Protein AF-A0A3D5R2D4-F1 (afdb_monomer_lite)

Foldseek 3Di:
DLVVVLVVLVVVLVVLVVVLVVVVVVCVVVVNDPVVCVVPPSNVVSVVSNVVSVVVNVVSVVVVVVVVVD

Radius of gyration: 16.05 Å; chains: 1; bounding box: 32×14×48 Å

Sequence (70 aa):
MASKSRDVRIEQRRILEKKLELRLQKLEKLGVTKEKIKSDPLVKNLKSQIRETNTRIAAIDKNTLKIEEL

pLDDT: mean 92.07, std 8.76, range [58.59, 98.25]

Structure (mmCIF, N/CA/C/O backbone):
data_AF-A0A3D5R2D4-F1
#
_entry.id   AF-A0A3D5R2D4-F1
#
loop_
_atom_site.group_PDB
_atom_site.id
_atom_site.type_symbol
_atom_site.label_atom_id
_atom_site.label_alt_id
_atom_site.label_comp_id
_atom_site.label_asym_id
_atom_site.label_entity_id
_atom_site.label_seq_id
_atom_site.pdbx_PDB_ins_code
_atom_site.Cartn_x
_atom_site.Cartn_y
_atom_site.Cartn_z
_atom_site.occupancy
_atom_site.B_iso_or_equiv
_atom_site.auth_seq_id
_atom_site.auth_comp_id
_atom_site.auth_asym_id
_atom_site.auth_atom_id
_atom_site.pdbx_PDB_model_num
ATOM 1 N N . MET A 1 1 ? 17.891 6.797 -16.300 1.00 58.59 1 MET A N 1
ATOM 2 C CA . MET A 1 1 ? 18.133 5.342 -16.174 1.00 58.59 1 MET A CA 1
ATOM 3 C C . MET A 1 1 ? 16.984 4.711 -15.405 1.00 58.59 1 MET A C 1
ATOM 5 O O . MET A 1 1 ? 16.662 5.208 -14.329 1.00 58.59 1 MET A O 1
ATOM 9 N N . ALA A 1 2 ? 16.363 3.661 -15.945 1.00 60.94 2 ALA A N 1
ATOM 10 C CA . ALA A 1 2 ? 15.219 2.978 -15.332 1.00 60.94 2 ALA A CA 1
ATOM 11 C C . ALA A 1 2 ? 15.520 2.443 -13.914 1.00 60.94 2 ALA A C 1
ATOM 13 O O . ALA A 1 2 ? 14.673 2.568 -13.034 1.00 60.94 2 ALA A O 1
ATOM 14 N N . SER A 1 3 ? 16.755 1.983 -13.662 1.00 64.25 3 SER A N 1
ATOM 15 C CA . SER A 1 3 ? 17.227 1.525 -12.342 1.00 64.25 3 SER A CA 1
ATOM 16 C C . SER A 1 3 ? 17.022 2.571 -11.229 1.00 64.25 3 SER A C 1
ATOM 18 O O . SER A 1 3 ? 16.369 2.271 -10.235 1.00 64.25 3 SER A O 1
ATOM 20 N N . LYS A 1 4 ? 17.414 3.840 -11.436 1.00 73.25 4 LYS A N 1
ATOM 21 C CA . LYS A 1 4 ? 17.188 4.903 -10.431 1.00 73.25 4 LYS A CA 1
ATOM 22 C C . LYS A 1 4 ? 15.701 5.150 -10.146 1.00 73.25 4 LYS A C 1
ATOM 24 O O . LYS A 1 4 ? 15.336 5.482 -9.025 1.00 73.25 4 LYS A O 1
ATOM 29 N N . SER A 1 5 ? 14.832 5.005 -11.150 1.00 83.06 5 SER A N 1
ATOM 30 C CA . SER A 1 5 ? 13.382 5.153 -10.961 1.00 83.06 5 SER A CA 1
ATOM 31 C C . SER A 1 5 ? 12.800 3.982 -10.168 1.00 83.06 5 SER A C 1
ATOM 33 O O . SER A 1 5 ? 11.962 4.192 -9.292 1.00 83.06 5 SER A O 1
ATOM 35 N N . ARG A 1 6 ? 13.283 2.764 -10.431 1.00 89.62 6 ARG A N 1
ATOM 36 C CA . ARG A 1 6 ? 12.894 1.544 -9.723 1.00 89.62 6 ARG A CA 1
ATOM 37 C C . ARG A 1 6 ? 13.226 1.615 -8.235 1.00 89.62 6 ARG A C 1
ATOM 39 O O . ARG A 1 6 ? 12.340 1.391 -7.413 1.00 89.62 6 ARG A O 1
ATOM 46 N N . ASP A 1 7 ? 14.458 1.980 -7.895 1.00 91.75 7 ASP A N 1
ATOM 47 C CA . ASP A 1 7 ? 14.921 2.020 -6.503 1.00 91.75 7 ASP A CA 1
ATOM 48 C C . ASP A 1 7 ? 14.107 3.023 -5.675 1.00 91.75 7 ASP A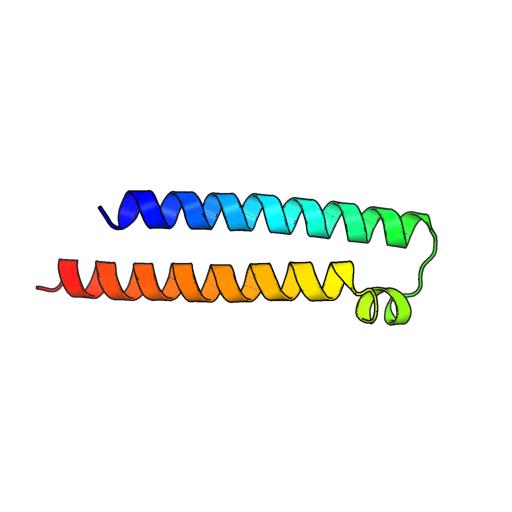 C 1
ATOM 50 O O . ASP A 1 7 ? 13.659 2.718 -4.569 1.00 91.75 7 ASP A O 1
ATOM 54 N N . VAL A 1 8 ? 13.777 4.178 -6.262 1.00 93.19 8 VAL A N 1
ATOM 55 C CA . VAL A 1 8 ? 12.877 5.161 -5.640 1.00 93.19 8 VAL A CA 1
ATOM 56 C C . VAL A 1 8 ? 11.489 4.568 -5.377 1.00 93.19 8 VAL A C 1
ATOM 58 O O . VAL A 1 8 ? 10.910 4.810 -4.317 1.00 93.19 8 VAL A O 1
ATOM 61 N N . ARG A 1 9 ? 10.929 3.782 -6.307 1.00 93.38 9 ARG A N 1
ATOM 62 C CA . ARG A 1 9 ? 9.624 3.125 -6.103 1.00 93.38 9 ARG A CA 1
ATOM 63 C C . ARG A 1 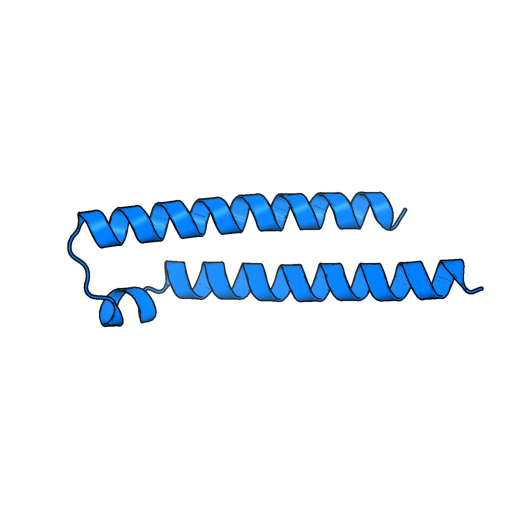9 ? 9.682 2.048 -5.020 1.00 93.38 9 ARG A C 1
ATOM 65 O O . ARG A 1 9 ? 8.721 1.915 -4.263 1.00 93.38 9 ARG A O 1
ATOM 72 N N . ILE A 1 10 ? 10.792 1.322 -4.908 1.00 95.19 10 ILE A N 1
ATOM 73 C CA . ILE A 1 10 ? 11.004 0.342 -3.835 1.00 95.19 10 ILE A CA 1
ATOM 74 C C . ILE A 1 10 ? 11.024 1.039 -2.472 1.00 95.19 10 ILE A C 1
ATOM 76 O O . ILE A 1 10 ? 10.326 0.601 -1.556 1.00 95.19 10 ILE A O 1
ATOM 80 N N . GLU A 1 11 ? 11.738 2.157 -2.345 1.00 96.00 11 GLU A N 1
ATOM 81 C CA . GLU A 1 11 ? 11.758 2.927 -1.096 1.00 96.00 11 GLU A CA 1
ATOM 82 C C . GLU A 1 11 ? 10.393 3.542 -0.764 1.00 96.00 11 GLU A C 1
ATOM 84 O O . GLU A 1 11 ? 9.935 3.474 0.378 1.00 96.00 11 GLU A O 1
ATOM 89 N N . GLN A 1 12 ? 9.669 4.056 -1.764 1.00 95.00 12 GLN A N 1
ATOM 90 C CA . GLN A 1 12 ? 8.289 4.513 -1.572 1.00 95.00 12 GLN A CA 1
ATOM 91 C C . GLN A 1 12 ? 7.395 3.396 -1.025 1.00 95.00 12 GLN A C 1
ATOM 93 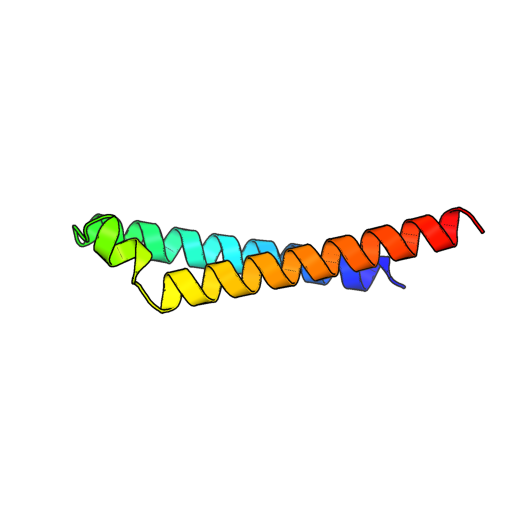O O . GLN A 1 12 ? 6.635 3.629 -0.081 1.00 95.00 12 GLN A O 1
ATOM 98 N N . ARG A 1 13 ? 7.511 2.176 -1.567 1.00 97.12 13 ARG A N 1
ATOM 99 C CA . ARG A 1 13 ? 6.771 1.014 -1.064 1.00 97.12 13 ARG A CA 1
ATOM 100 C C . ARG A 1 13 ? 7.114 0.716 0.395 1.00 97.12 13 ARG A C 1
ATOM 102 O O . ARG A 1 13 ? 6.193 0.599 1.198 1.00 97.12 13 ARG A O 1
ATOM 109 N N . ARG A 1 14 ? 8.404 0.664 0.750 1.00 97.62 14 ARG A N 1
ATOM 110 C CA . ARG A 1 14 ? 8.866 0.411 2.131 1.00 97.62 14 ARG A CA 1
ATOM 111 C C . ARG A 1 14 ? 8.285 1.417 3.124 1.00 97.62 14 ARG A C 1
ATOM 113 O O . ARG A 1 14 ? 7.807 1.045 4.195 1.00 97.62 14 ARG A O 1
ATOM 120 N N . ILE A 1 15 ? 8.268 2.699 2.758 1.00 97.81 15 ILE A N 1
ATOM 121 C CA . ILE A 1 15 ? 7.689 3.758 3.595 1.00 97.81 15 ILE A CA 1
ATOM 122 C C . ILE A 1 15 ? 6.178 3.548 3.783 1.00 97.81 15 ILE A C 1
ATOM 124 O O . ILE A 1 15 ? 5.665 3.723 4.891 1.00 97.81 15 ILE A O 1
ATOM 128 N N . LEU A 1 16 ? 5.453 3.179 2.723 1.00 97.94 16 LEU A N 1
ATOM 129 C CA . LEU A 1 16 ? 4.013 2.910 2.795 1.00 97.94 16 LEU A CA 1
ATOM 130 C C . LEU A 1 16 ? 3.696 1.675 3.649 1.00 97.94 16 LEU A C 1
ATOM 132 O O . LEU A 1 16 ? 2.764 1.722 4.452 1.00 97.94 16 LEU A O 1
ATOM 136 N N . GLU A 1 17 ? 4.482 0.607 3.521 1.00 97.94 17 GLU A N 1
ATOM 137 C CA . GLU A 1 17 ? 4.365 -0.610 4.334 1.00 97.94 17 GLU A CA 1
ATOM 138 C C . GLU A 1 17 ? 4.572 -0.299 5.820 1.00 97.94 17 GLU A C 1
ATOM 140 O O . GLU A 1 17 ? 3.719 -0.641 6.639 1.00 97.94 17 GLU A O 1
ATOM 145 N N . LYS A 1 18 ? 5.615 0.467 6.163 1.00 98.25 18 LYS A N 1
ATOM 146 C CA . LYS A 1 18 ? 5.864 0.903 7.546 1.00 98.25 18 LYS A CA 1
ATOM 147 C C . LYS A 1 18 ? 4.719 1.755 8.102 1.00 98.25 18 LYS A C 1
ATOM 149 O O . LYS A 1 18 ? 4.318 1.596 9.254 1.00 98.25 18 LYS A O 1
ATOM 154 N N . LYS A 1 19 ? 4.149 2.657 7.294 1.00 98.06 19 LYS A N 1
ATOM 155 C CA . LYS A 1 19 ? 2.972 3.453 7.693 1.00 98.06 19 LYS A CA 1
ATOM 156 C C . LYS A 1 19 ? 1.746 2.574 7.940 1.00 98.06 19 LYS A C 1
ATOM 158 O O . LYS A 1 19 ? 1.007 2.818 8.896 1.00 98.06 19 LYS A O 1
ATOM 163 N N . LEU A 1 20 ? 1.525 1.568 7.093 1.00 97.94 20 LEU A N 1
ATOM 164 C CA . LEU A 1 20 ? 0.429 0.616 7.251 1.00 97.94 20 LEU A CA 1
ATOM 165 C C . LEU A 1 20 ? 0.592 -0.196 8.535 1.00 97.94 20 LEU A C 1
ATOM 167 O O . LEU A 1 20 ? -0.361 -0.302 9.303 1.00 97.94 20 LEU A O 1
ATOM 171 N N . GLU A 1 21 ? 1.791 -0.711 8.790 1.00 97.88 21 GLU A N 1
ATOM 172 C CA . GLU A 1 21 ? 2.106 -1.467 9.999 1.00 97.88 21 GLU A CA 1
ATOM 173 C C . GLU A 1 21 ? 1.829 -0.646 11.265 1.00 97.88 21 GLU A C 1
ATOM 175 O O . GLU A 1 21 ? 1.073 -1.083 12.132 1.00 97.88 21 GLU A O 1
ATOM 180 N N . LEU A 1 22 ? 2.332 0.592 11.331 1.00 98.12 22 LEU A N 1
ATOM 181 C CA . LEU A 1 22 ? 2.082 1.491 12.462 1.00 98.12 22 LEU A CA 1
ATOM 182 C C . LEU A 1 22 ? 0.585 1.762 12.675 1.00 98.12 22 LEU A C 1
ATOM 184 O O . LEU A 1 22 ? 0.115 1.815 13.815 1.00 98.12 22 LEU A O 1
ATOM 188 N N . ARG A 1 23 ? -0.188 1.926 11.592 1.00 97.12 23 ARG A N 1
ATOM 189 C CA . ARG A 1 23 ? -1.642 2.120 11.689 1.00 97.12 23 ARG A CA 1
ATOM 190 C C . ARG A 1 23 ? -2.329 0.875 12.243 1.00 97.12 23 ARG A C 1
ATOM 192 O O . ARG A 1 23 ? -3.189 1.017 13.110 1.00 97.12 23 ARG A O 1
ATOM 199 N N . LEU A 1 24 ? -1.954 -0.311 11.772 1.00 97.12 24 LEU A N 1
ATOM 200 C CA . LEU A 1 24 ? -2.516 -1.576 12.246 1.00 97.12 24 LEU A CA 1
ATOM 201 C C . LEU A 1 24 ? -2.202 -1.801 13.728 1.00 97.12 24 LEU A C 1
ATOM 203 O O . LEU A 1 24 ? -3.130 -2.028 14.498 1.00 97.12 24 LEU A O 1
ATOM 207 N N . GLN A 1 25 ? -0.948 -1.607 14.144 1.00 96.88 25 GLN A N 1
ATOM 208 C CA . GLN A 1 25 ? -0.552 -1.698 15.554 1.00 96.88 25 GLN A CA 1
ATOM 209 C C . GLN A 1 25 ? -1.335 -0.714 16.434 1.00 96.88 25 GLN A C 1
ATOM 211 O O . GLN A 1 25 ? -1.769 -1.059 17.531 1.00 96.88 25 GLN A O 1
ATOM 216 N N . LYS A 1 26 ? -1.553 0.525 15.967 1.00 97.19 26 LYS A N 1
ATOM 217 C CA . LYS A 1 26 ? -2.357 1.509 16.707 1.00 97.19 26 LYS A CA 1
ATOM 218 C C . LYS A 1 26 ? -3.816 1.066 16.849 1.00 97.19 26 LYS A C 1
ATOM 220 O O . LYS A 1 26 ? -4.391 1.243 17.916 1.00 97.19 26 LYS A O 1
ATOM 225 N N . LEU A 1 27 ? -4.418 0.523 15.792 1.00 96.44 27 LEU A N 1
ATOM 226 C CA . LEU A 1 27 ? -5.803 0.041 15.822 1.00 96.44 27 LEU A CA 1
ATOM 227 C C . LEU A 1 27 ? -5.962 -1.181 16.733 1.00 96.44 27 LEU A C 1
ATOM 229 O O . LEU A 1 27 ? -6.939 -1.264 17.472 1.00 96.44 27 LEU A O 1
ATOM 233 N N . GLU A 1 28 ? -4.986 -2.083 16.729 1.00 95.06 28 GLU A N 1
ATOM 234 C CA . GLU A 1 28 ? -4.952 -3.244 17.617 1.00 95.06 28 GLU A CA 1
ATOM 235 C C . GLU A 1 28 ? -4.837 -2.831 19.089 1.00 95.06 28 GLU A C 1
ATOM 237 O O . GLU A 1 28 ? -5.628 -3.283 19.913 1.00 95.06 28 GLU A O 1
ATOM 242 N N . LYS A 1 29 ? -3.951 -1.876 19.412 1.00 96.56 29 LYS A N 1
ATOM 243 C CA . LYS A 1 29 ? -3.842 -1.292 20.765 1.00 96.56 29 LYS A CA 1
ATOM 244 C C . LYS A 1 29 ? -5.129 -0.614 21.241 1.00 96.56 29 LYS A C 1
ATOM 246 O O . LYS A 1 29 ? -5.376 -0.549 22.438 1.00 96.56 29 LYS A O 1
ATOM 251 N N . LEU A 1 30 ? -5.938 -0.102 20.315 1.00 96.00 30 LEU A N 1
ATOM 252 C CA . LEU A 1 30 ? -7.246 0.494 20.601 1.00 96.00 30 LEU A CA 1
ATOM 253 C C . LEU A 1 30 ? -8.375 -0.549 20.690 1.00 96.00 30 LEU A C 1
ATOM 255 O O . LEU A 1 30 ? -9.533 -0.170 20.843 1.00 96.00 30 LEU A O 1
ATOM 259 N N . GLY A 1 31 ? -8.070 -1.844 20.556 1.00 94.75 31 GLY A N 1
ATOM 260 C CA . GLY A 1 31 ? -9.063 -2.918 20.602 1.00 94.75 31 GLY A CA 1
ATOM 261 C C . GLY A 1 31 ? -10.021 -2.920 19.407 1.00 94.75 31 GLY A C 1
ATOM 262 O O . GLY A 1 31 ? -11.134 -3.437 19.501 1.00 94.75 31 GLY A O 1
ATOM 263 N N . VAL A 1 32 ? -9.633 -2.321 18.276 1.00 95.44 32 VAL A N 1
ATOM 264 C CA . VAL A 1 32 ? -10.493 -2.268 17.089 1.00 95.44 32 VAL A CA 1
ATOM 265 C C . VAL A 1 32 ? -10.611 -3.665 16.481 1.00 95.44 32 VAL A C 1
ATOM 267 O O . VAL A 1 32 ? -9.614 -4.318 16.178 1.00 95.44 32 VAL A O 1
ATOM 270 N N . THR A 1 33 ? -11.844 -4.122 16.260 1.00 94.12 33 THR A N 1
ATOM 271 C CA . THR A 1 33 ? -12.096 -5.441 15.671 1.00 94.12 33 THR A CA 1
ATOM 272 C C . THR A 1 33 ? -11.542 -5.540 14.249 1.00 94.12 33 THR A C 1
ATOM 274 O O . THR A 1 33 ? -11.480 -4.558 13.503 1.00 94.12 33 THR A O 1
ATOM 277 N N . LYS A 1 34 ? -11.188 -6.757 13.823 1.00 91.44 3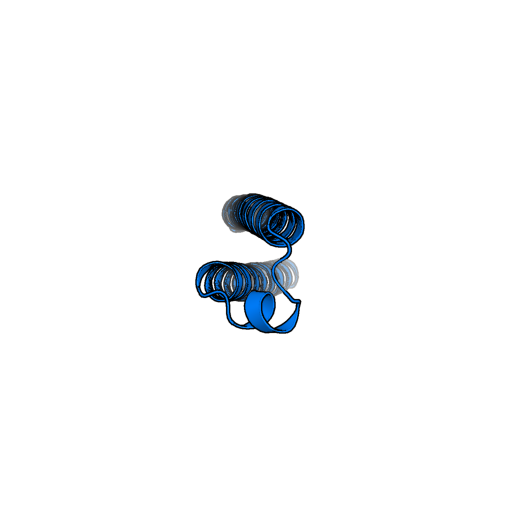4 LYS A N 1
ATOM 278 C CA . LYS A 1 34 ? -10.650 -7.021 12.475 1.00 91.44 34 LYS A CA 1
ATOM 279 C C . LYS A 1 34 ? -11.571 -6.518 11.356 1.00 91.44 34 LYS A C 1
ATOM 281 O O . LYS A 1 34 ? -11.086 -6.049 10.329 1.00 91.44 34 LYS A O 1
ATOM 286 N N . GLU A 1 35 ? -12.885 -6.589 11.547 1.00 92.44 35 GLU A N 1
ATOM 287 C CA . GLU A 1 35 ? -13.887 -6.070 10.605 1.00 92.44 35 GLU A CA 1
ATOM 288 C C . GLU A 1 35 ? -13.792 -4.552 10.460 1.00 92.44 35 GLU A C 1
ATOM 290 O O . GLU A 1 35 ? -13.691 -4.041 9.343 1.00 92.44 35 GLU A O 1
ATOM 295 N N . LYS A 1 36 ? -13.712 -3.834 11.587 1.00 93.56 36 LYS A N 1
ATOM 296 C CA . LYS A 1 36 ? -13.551 -2.378 11.589 1.00 93.56 36 LYS A CA 1
ATOM 297 C C . LYS A 1 36 ? -12.201 -1.950 11.006 1.00 93.56 36 LYS A C 1
ATOM 299 O O . LYS A 1 36 ? -12.154 -0.987 10.242 1.00 93.56 36 LYS A O 1
ATOM 304 N N . ILE A 1 37 ? -11.129 -2.708 11.257 1.00 94.00 37 ILE A N 1
ATOM 305 C CA . ILE A 1 37 ? -9.813 -2.496 10.626 1.00 94.00 37 ILE A CA 1
ATOM 306 C C . ILE A 1 37 ? -9.901 -2.642 9.100 1.00 94.00 37 ILE A C 1
ATOM 308 O O . ILE A 1 37 ? -9.316 -1.843 8.372 1.00 94.00 37 ILE A O 1
ATOM 312 N N . LYS A 1 38 ? -10.643 -3.633 8.583 1.00 91.75 38 LYS A N 1
ATOM 313 C CA . LYS A 1 38 ? -10.844 -3.796 7.129 1.00 91.75 38 LYS A CA 1
ATOM 314 C C . LYS A 1 38 ? -11.597 -2.617 6.513 1.00 91.75 38 LYS A C 1
ATOM 316 O O . LYS A 1 38 ? -11.346 -2.285 5.354 1.00 91.75 38 LYS A O 1
ATOM 321 N N . SER A 1 39 ? -12.511 -1.995 7.259 1.00 94.06 39 SER A N 1
ATOM 322 C CA . SER A 1 39 ? -13.236 -0.800 6.817 1.00 94.06 39 SER A CA 1
ATOM 323 C C . SER A 1 39 ? -12.469 0.513 6.997 1.00 94.06 39 SER A C 1
ATOM 325 O O . SER A 1 39 ? -12.878 1.500 6.391 1.00 94.06 39 SER A O 1
ATOM 327 N N . ASP A 1 40 ? -11.369 0.531 7.763 1.00 96.31 40 ASP A N 1
ATOM 328 C CA . ASP A 1 40 ? -10.592 1.743 8.053 1.00 96.31 40 ASP A CA 1
ATOM 329 C C . ASP A 1 40 ? -10.115 2.422 6.748 1.00 96.31 40 ASP A C 1
ATOM 331 O O . ASP A 1 40 ? -9.378 1.807 5.963 1.00 96.31 40 ASP A O 1
ATOM 335 N N . PRO A 1 41 ? -10.519 3.683 6.483 1.00 96.31 41 PRO A N 1
ATOM 336 C CA . PRO A 1 41 ? -10.199 4.365 5.228 1.00 96.31 41 PRO A CA 1
ATOM 337 C C . PRO A 1 41 ? -8.695 4.502 4.982 1.00 96.31 41 PRO A C 1
ATOM 339 O O . PRO A 1 41 ? -8.235 4.367 3.847 1.00 96.31 41 PRO A O 1
ATOM 342 N N . LEU A 1 42 ? -7.913 4.723 6.045 1.00 96.50 42 LEU A N 1
ATOM 343 C CA . LEU A 1 42 ? -6.468 4.889 5.940 1.00 96.50 42 LEU A CA 1
ATOM 344 C C . LEU A 1 42 ? -5.780 3.560 5.601 1.00 96.50 42 LEU A C 1
ATOM 346 O O . LEU A 1 42 ? -4.940 3.527 4.704 1.00 96.50 42 LEU A O 1
ATOM 350 N N . VAL A 1 43 ? -6.177 2.455 6.242 1.00 97.31 43 VAL A N 1
ATOM 351 C CA . VAL A 1 43 ? -5.710 1.102 5.888 1.00 97.31 43 VAL A CA 1
ATOM 352 C C . VAL A 1 43 ? -6.040 0.770 4.431 1.00 97.31 43 VAL A C 1
ATOM 354 O O . VAL A 1 43 ? -5.175 0.267 3.710 1.00 97.31 43 VAL A O 1
ATOM 357 N N . LYS A 1 44 ? -7.263 1.067 3.970 1.00 97.69 44 LYS A N 1
ATOM 358 C CA . LYS A 1 44 ? -7.664 0.850 2.568 1.00 97.69 44 LYS A CA 1
ATOM 359 C C . LYS A 1 44 ? -6.801 1.652 1.598 1.00 97.69 44 LYS A C 1
ATOM 361 O O . LYS A 1 44 ? -6.304 1.084 0.624 1.00 97.69 44 LYS A O 1
ATOM 366 N N . ASN A 1 45 ? -6.596 2.937 1.879 1.00 97.69 45 ASN A N 1
ATOM 367 C CA . ASN A 1 45 ? -5.797 3.816 1.033 1.00 97.69 45 ASN A CA 1
ATOM 368 C C . ASN A 1 45 ? -4.337 3.345 0.951 1.00 97.69 45 ASN A C 1
ATOM 370 O O . ASN A 1 45 ? -3.818 3.140 -0.143 1.00 97.69 45 ASN A O 1
ATOM 374 N N . LEU A 1 46 ? -3.706 3.060 2.095 1.00 97.88 46 LEU A N 1
ATOM 375 C CA . LEU A 1 46 ? -2.323 2.573 2.143 1.00 97.88 46 LEU A CA 1
ATOM 376 C C . LEU A 1 46 ? -2.157 1.260 1.363 1.00 97.88 46 LEU A C 1
ATOM 378 O O . LEU A 1 46 ? -1.245 1.135 0.549 1.00 97.88 46 LEU A O 1
ATOM 382 N N . LYS A 1 47 ? -3.082 0.303 1.523 1.00 97.69 47 LYS A N 1
ATOM 383 C CA . LYS A 1 47 ? -3.084 -0.937 0.725 1.00 97.69 47 LYS A CA 1
ATOM 384 C C . LYS A 1 47 ? -3.277 -0.681 -0.770 1.00 97.69 47 LYS A C 1
ATOM 386 O O . LYS A 1 47 ? -2.743 -1.426 -1.590 1.00 97.69 47 LYS A O 1
ATOM 391 N N . SER A 1 48 ? -4.062 0.327 -1.147 1.00 97.88 48 SER A N 1
ATOM 392 C CA . SER A 1 48 ? -4.227 0.726 -2.548 1.00 97.88 48 SER A CA 1
ATOM 393 C C . SER A 1 48 ? -2.922 1.273 -3.126 1.00 97.88 48 SER A C 1
ATOM 395 O O . SER A 1 48 ? -2.459 0.785 -4.153 1.00 97.88 48 SER A O 1
ATOM 397 N N . GLN A 1 49 ? -2.276 2.201 -2.418 1.00 97.06 49 GLN A N 1
ATOM 398 C CA . GLN A 1 49 ? -1.013 2.813 -2.836 1.00 97.06 49 GLN A CA 1
ATOM 399 C C . GLN A 1 49 ? 0.125 1.786 -2.949 1.00 97.06 49 GLN A C 1
ATOM 401 O O . GLN A 1 49 ?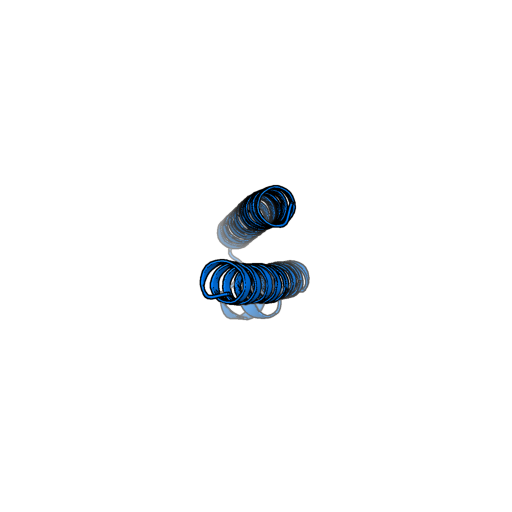 0.912 1.834 -3.896 1.00 97.06 49 GLN A O 1
ATOM 406 N N . ILE A 1 50 ? 0.196 0.819 -2.026 1.00 97.75 50 ILE A N 1
ATOM 407 C CA . ILE A 1 50 ? 1.173 -0.281 -2.088 1.00 97.75 50 ILE A CA 1
ATOM 408 C C . ILE A 1 50 ? 0.950 -1.130 -3.347 1.00 97.75 50 ILE A C 1
ATOM 410 O O . ILE A 1 50 ? 1.904 -1.406 -4.073 1.00 97.75 50 ILE A O 1
ATOM 414 N N . ARG A 1 51 ? -0.303 -1.504 -3.649 1.00 97.88 51 ARG A N 1
ATOM 415 C CA . ARG A 1 51 ? -0.639 -2.269 -4.865 1.00 97.88 51 ARG A CA 1
ATOM 416 C C . ARG A 1 51 ? -0.259 -1.513 -6.134 1.00 97.88 51 ARG A C 1
ATOM 418 O O . ARG A 1 51 ? 0.395 -2.077 -7.001 1.00 97.88 51 ARG A O 1
ATOM 425 N N . GLU A 1 52 ? -0.605 -0.235 -6.210 1.00 96.62 52 GLU A N 1
ATOM 426 C CA . GLU A 1 52 ? -0.267 0.620 -7.348 1.00 96.62 52 GLU A CA 1
ATOM 427 C C . GLU A 1 52 ? 1.254 0.749 -7.539 1.00 96.62 52 GLU A C 1
ATOM 429 O O . GLU A 1 52 ? 1.764 0.674 -8.657 1.00 96.62 52 GLU A O 1
ATOM 434 N N . THR A 1 53 ? 1.999 0.891 -6.440 1.00 95.25 53 THR A N 1
ATOM 435 C CA . THR A 1 53 ? 3.467 0.955 -6.464 1.00 95.25 53 THR A CA 1
ATOM 436 C C . THR A 1 53 ? 4.075 -0.362 -6.942 1.00 95.25 53 THR A C 1
ATOM 438 O O . THR A 1 53 ? 4.980 -0.340 -7.773 1.00 95.25 53 THR A O 1
ATOM 441 N N . ASN A 1 54 ? 3.541 -1.504 -6.500 1.00 96.25 54 ASN A N 1
ATOM 442 C CA . ASN A 1 54 ? 3.963 -2.819 -6.985 1.00 96.25 54 ASN A CA 1
ATOM 443 C C . ASN A 1 54 ? 3.732 -2.978 -8.491 1.00 96.25 54 ASN A C 1
ATOM 445 O O . ASN A 1 54 ? 4.638 -3.424 -9.192 1.00 96.25 54 ASN A O 1
ATOM 449 N N . THR A 1 55 ? 2.573 -2.555 -9.004 1.00 96.19 55 THR A N 1
ATOM 450 C CA . THR A 1 55 ? 2.293 -2.584 -10.448 1.00 96.19 55 THR A CA 1
ATOM 451 C C . THR A 1 55 ? 3.304 -1.747 -11.231 1.00 96.19 55 THR A C 1
ATOM 453 O O . THR A 1 55 ? 3.788 -2.179 -12.275 1.00 96.19 55 THR A O 1
ATOM 456 N N . ARG A 1 56 ? 3.676 -0.567 -10.717 1.00 93.31 56 ARG A N 1
ATOM 457 C CA . ARG A 1 56 ? 4.694 0.286 -11.350 1.00 93.31 56 ARG A CA 1
ATOM 458 C C . ARG A 1 56 ? 6.080 -0.349 -11.344 1.00 93.31 56 ARG A C 1
ATOM 460 O O . ARG A 1 56 ? 6.755 -0.283 -12.363 1.00 93.31 56 ARG A O 1
ATOM 467 N N . ILE A 1 57 ? 6.495 -0.954 -10.229 1.00 93.56 57 ILE A N 1
ATOM 468 C CA . ILE A 1 57 ? 7.776 -1.673 -10.148 1.00 93.56 57 ILE A CA 1
ATOM 469 C C . ILE A 1 57 ? 7.790 -2.806 -11.178 1.00 93.56 57 ILE A C 1
ATOM 471 O O . ILE A 1 57 ? 8.701 -2.865 -11.990 1.00 93.56 57 ILE A O 1
ATOM 475 N N . ALA A 1 58 ? 6.740 -3.630 -11.228 1.00 93.88 58 ALA A N 1
ATOM 476 C CA . ALA A 1 58 ? 6.650 -4.732 -12.184 1.00 93.88 58 ALA A CA 1
ATOM 477 C C . ALA A 1 58 ? 6.694 -4.262 -13.651 1.00 93.88 58 ALA A C 1
ATOM 479 O O . ALA A 1 58 ? 7.311 -4.910 -14.493 1.00 93.88 58 ALA A O 1
ATOM 480 N N . ALA A 1 59 ? 6.065 -3.125 -13.968 1.00 92.38 59 ALA A N 1
ATOM 481 C CA . ALA A 1 59 ? 6.127 -2.540 -15.305 1.00 92.38 59 ALA A CA 1
ATOM 482 C C . ALA A 1 59 ? 7.541 -2.057 -15.666 1.00 92.38 59 ALA A C 1
ATOM 484 O O . ALA A 1 59 ? 7.979 -2.254 -16.800 1.00 92.38 59 ALA A O 1
ATOM 485 N N . ILE A 1 60 ? 8.257 -1.455 -14.709 1.00 90.56 60 ILE A N 1
ATOM 486 C CA . ILE A 1 60 ? 9.660 -1.066 -14.892 1.00 90.56 60 ILE A CA 1
ATOM 487 C C . ILE A 1 60 ? 10.515 -2.312 -15.129 1.00 90.56 60 ILE A C 1
ATOM 489 O O . ILE A 1 60 ? 11.254 -2.332 -16.105 1.00 90.56 60 ILE A O 1
ATOM 493 N N . ASP A 1 61 ? 10.348 -3.351 -14.309 1.00 90.75 61 ASP A N 1
ATOM 494 C CA . ASP A 1 61 ? 11.117 -4.601 -14.389 1.00 90.75 61 ASP A CA 1
ATOM 495 C C . ASP A 1 61 ? 10.899 -5.305 -15.734 1.00 90.75 61 ASP A C 1
ATOM 497 O O . ASP A 1 61 ? 11.844 -5.736 -16.390 1.00 90.75 61 ASP A O 1
ATOM 501 N N . LYS A 1 62 ? 9.650 -5.348 -16.212 1.00 91.00 62 LYS A N 1
ATOM 502 C CA . LYS A 1 62 ? 9.335 -5.889 -17.539 1.00 91.00 62 LYS A CA 1
ATOM 503 C C . LYS A 1 62 ? 9.995 -5.082 -18.660 1.00 91.00 62 LYS A C 1
ATOM 505 O O . LYS A 1 62 ? 10.436 -5.653 -19.652 1.00 91.00 62 LYS A O 1
ATOM 510 N N . ASN A 1 63 ? 10.038 -3.758 -18.525 1.00 88.94 63 ASN A N 1
ATOM 511 C CA . ASN A 1 63 ? 10.656 -2.898 -19.526 1.00 88.94 63 ASN A CA 1
ATOM 512 C C . ASN A 1 63 ? 12.186 -3.008 -19.519 1.00 88.94 63 ASN A C 1
ATOM 514 O O . ASN A 1 63 ? 12.785 -2.975 -20.586 1.00 88.94 63 ASN A O 1
ATOM 518 N N . THR A 1 64 ? 12.818 -3.148 -18.350 1.00 87.25 64 THR A N 1
ATOM 519 C CA . THR A 1 64 ? 14.271 -3.356 -18.264 1.00 87.25 64 THR A CA 1
ATOM 520 C C . THR A 1 64 ? 14.678 -4.681 -18.888 1.00 87.25 64 THR A C 1
ATOM 522 O O . THR A 1 64 ? 15.589 -4.674 -19.704 1.00 87.25 64 THR A O 1
ATOM 525 N N . LEU A 1 65 ? 13.943 -5.767 -18.617 1.00 87.06 65 LEU A N 1
ATOM 526 C CA . LEU A 1 65 ? 14.195 -7.066 -19.252 1.00 87.06 65 LEU A CA 1
ATOM 527 C C . LEU A 1 65 ? 14.110 -6.974 -20.780 1.00 87.06 65 LEU A C 1
ATOM 529 O O . LEU A 1 65 ? 15.018 -7.403 -21.475 1.00 87.06 65 LEU A O 1
ATOM 533 N N . LYS A 1 66 ? 13.072 -6.315 -21.310 1.00 86.44 66 LYS A N 1
ATOM 534 C CA . LYS A 1 66 ? 12.917 -6.137 -22.762 1.00 86.44 66 LYS A CA 1
ATOM 535 C C . LYS A 1 66 ? 14.058 -5.333 -23.400 1.00 86.44 66 LYS A C 1
ATOM 537 O O . LYS A 1 66 ? 14.355 -5.538 -24.568 1.00 86.44 66 LYS A O 1
ATOM 542 N N . ILE A 1 67 ? 14.640 -4.379 -22.671 1.00 85.12 67 ILE A N 1
ATOM 543 C CA . ILE A 1 67 ? 15.788 -3.594 -23.149 1.00 85.12 67 ILE A CA 1
ATOM 544 C C . ILE A 1 67 ? 17.074 -4.424 -23.097 1.00 85.12 67 ILE A C 1
ATOM 546 O O . ILE A 1 67 ? 17.902 -4.272 -23.979 1.00 85.12 67 ILE A O 1
ATOM 550 N N . GLU A 1 68 ? 17.247 -5.273 -22.083 1.00 80.50 68 GLU A N 1
ATOM 551 C CA . GLU A 1 68 ? 18.410 -6.164 -21.950 1.00 80.50 68 GLU A CA 1
ATOM 552 C C . GLU A 1 68 ? 18.391 -7.324 -22.962 1.00 80.50 68 GLU A C 1
ATOM 554 O O . GLU A 1 68 ? 19.444 -7.848 -23.311 1.00 80.50 68 GLU A O 1
ATOM 559 N N . GLU A 1 69 ? 17.206 -7.716 -23.439 1.00 76.94 69 GLU A N 1
ATOM 560 C CA . GLU A 1 69 ? 17.007 -8.731 -24.485 1.00 76.94 69 GLU A CA 1
ATOM 561 C C . GLU A 1 69 ? 17.191 -8.199 -25.926 1.00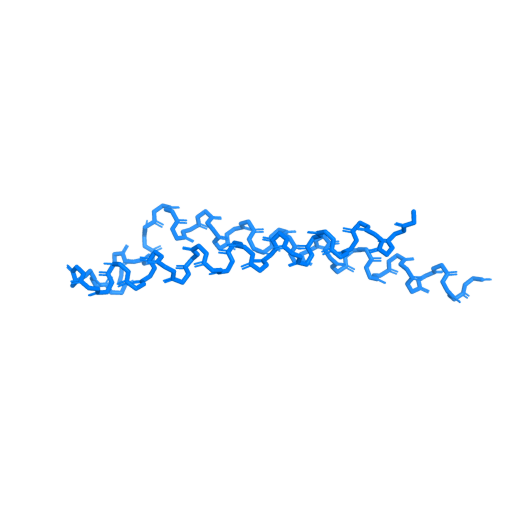 76.94 69 GLU A C 1
ATOM 563 O O . GLU A 1 69 ? 17.179 -9.000 -26.863 1.00 76.94 69 GLU A O 1
ATOM 568 N N . LEU A 1 70 ? 17.329 -6.877 -26.117 1.00 68.06 70 LEU A N 1
ATOM 569 C CA . LEU A 1 70 ? 17.541 -6.206 -27.414 1.00 68.06 70 LEU A CA 1
ATOM 570 C C . LEU A 1 70 ? 19.025 -5.924 -27.674 1.00 68.06 70 LEU A C 1
ATOM 572 O O . LEU A 1 70 ? 19.430 -6.085 -28.848 1.00 68.06 70 LEU A O 1
#

Secondary structure (DSSP, 8-state):
-HHHHHHHHHHHHHHHHHHHHHHHHHHHHTT--HHHHHH-HHHHHHHHHHHHHHHHHHHHHHHHHHHHT-